Protein AF-A0A3N0HYA5-F1 (afdb_monomer_lite)

pLDDT: mean 92.48, std 9.73, range [45.09, 98.62]

Structure (mmCIF, N/CA/C/O backbone):
data_AF-A0A3N0HYA5-F1
#
_entry.id   AF-A0A3N0HYA5-F1
#
loop_
_atom_site.group_PDB
_atom_site.id
_atom_site.type_symbol
_atom_site.label_atom_id
_atom_site.label_alt_id
_atom_site.label_comp_id
_atom_site.label_asym_id
_atom_site.label_entity_id
_atom_site.label_seq_id
_atom_site.pdbx_PDB_ins_code
_atom_site.Cartn_x
_atom_site.Cartn_y
_atom_site.Cartn_z
_atom_site.occupancy
_atom_site.B_iso_or_equiv
_atom_site.auth_seq_id
_atom_site.auth_comp_id
_atom_site.auth_asym_id
_atom_site.auth_atom_id
_atom_site.pdbx_PDB_model_num
ATOM 1 N N . MET A 1 1 ? 22.381 -1.995 9.304 1.00 46.25 1 MET A N 1
ATOM 2 C CA . MET A 1 1 ? 21.148 -1.748 10.081 1.00 46.25 1 MET A CA 1
ATOM 3 C C . MET A 1 1 ? 20.213 -2.908 9.803 1.00 46.25 1 MET A C 1
ATOM 5 O O . MET A 1 1 ? 19.990 -3.201 8.637 1.00 46.25 1 MET A O 1
ATOM 9 N N . ALA A 1 2 ? 19.809 -3.640 10.839 1.00 45.09 2 ALA A N 1
ATOM 10 C CA . ALA A 1 2 ? 19.002 -4.849 10.706 1.00 45.09 2 ALA A CA 1
ATOM 11 C C . ALA A 1 2 ? 17.621 -4.546 10.091 1.00 45.09 2 ALA A C 1
ATOM 13 O O . ALA A 1 2 ? 17.026 -3.528 10.427 1.00 45.09 2 ALA A O 1
ATOM 14 N N . ASN A 1 3 ? 17.177 -5.431 9.193 1.00 65.50 3 ASN A N 1
ATOM 15 C CA . ASN A 1 3 ? 15.856 -5.640 8.573 1.00 65.50 3 ASN A CA 1
ATOM 16 C C . ASN A 1 3 ? 14.641 -4.878 9.157 1.00 65.50 3 ASN A C 1
ATOM 18 O O . ASN A 1 3 ? 13.697 -5.498 9.647 1.00 65.50 3 ASN A O 1
ATOM 22 N N . ALA A 1 4 ? 14.607 -3.547 9.076 1.00 83.12 4 ALA A N 1
ATOM 23 C CA . ALA A 1 4 ? 13.379 -2.804 9.338 1.00 83.12 4 ALA A CA 1
ATOM 24 C C . ALA A 1 4 ? 12.346 -3.155 8.254 1.00 83.12 4 ALA A C 1
ATOM 26 O O . ALA A 1 4 ? 12.705 -3.308 7.086 1.00 83.12 4 ALA A O 1
ATOM 27 N N . SER A 1 5 ? 11.081 -3.298 8.643 1.00 93.00 5 SER A N 1
ATOM 28 C CA . SER A 1 5 ? 9.943 -3.467 7.731 1.00 93.00 5 SER A CA 1
ATOM 29 C C . SER A 1 5 ? 8.929 -2.366 8.003 1.00 93.00 5 SER A C 1
ATOM 31 O O . SER A 1 5 ? 8.785 -1.920 9.143 1.00 93.00 5 SER A O 1
ATOM 33 N N . SER A 1 6 ? 8.241 -1.926 6.957 1.00 95.62 6 SER A N 1
ATOM 34 C CA . SER A 1 6 ? 7.015 -1.143 7.102 1.00 95.62 6 SER A CA 1
ATOM 35 C C . SER A 1 6 ? 5.829 -2.103 7.076 1.00 95.62 6 SER A C 1
ATOM 37 O O . SER A 1 6 ? 5.994 -3.291 6.797 1.00 95.62 6 SER A O 1
ATOM 39 N N . TYR A 1 7 ? 4.637 -1.609 7.392 1.00 97.00 7 TYR A N 1
ATOM 40 C CA . TYR A 1 7 ? 3.445 -2.445 7.464 1.00 97.00 7 TYR A CA 1
ATOM 41 C C . TYR A 1 7 ? 2.286 -1.790 6.735 1.00 97.00 7 TYR A C 1
ATOM 43 O O . TYR A 1 7 ? 2.090 -0.577 6.814 1.00 97.00 7 TYR A O 1
ATOM 51 N N . TYR A 1 8 ? 1.509 -2.624 6.056 1.00 97.75 8 TYR A N 1
ATOM 52 C CA . TYR A 1 8 ? 0.128 -2.304 5.750 1.00 97.75 8 TYR A CA 1
ATOM 53 C C . TYR A 1 8 ? -0.717 -2.562 6.996 1.00 97.75 8 TYR A C 1
ATOM 55 O O . TYR A 1 8 ? -0.561 -3.603 7.639 1.00 97.75 8 TYR A O 1
ATOM 63 N N . TYR A 1 9 ? -1.626 -1.638 7.299 1.00 97.69 9 TYR A N 1
ATOM 64 C CA . TYR A 1 9 ? -2.624 -1.798 8.348 1.00 97.69 9 TYR A CA 1
ATOM 65 C C . TYR A 1 9 ? -4.008 -1.456 7.814 1.00 97.69 9 TYR A C 1
ATOM 67 O O . TYR A 1 9 ? -4.197 -0.406 7.198 1.00 97.69 9 TYR A O 1
ATOM 75 N N . LYS A 1 10 ? -4.977 -2.325 8.103 1.00 97.50 10 LYS A N 1
ATOM 76 C CA . LYS A 1 10 ? -6.399 -2.073 7.878 1.00 97.50 10 LYS A CA 1
ATOM 77 C C . LYS A 1 10 ? -7.123 -2.072 9.206 1.00 97.50 10 LYS A C 1
ATOM 79 O O . LYS A 1 10 ? -7.022 -3.041 9.960 1.00 97.50 10 LYS A O 1
ATOM 84 N N . TYR A 1 11 ? -7.883 -1.014 9.445 1.00 98.19 11 TYR A N 1
ATOM 85 C CA . TYR A 1 11 ? -8.699 -0.875 10.638 1.00 98.19 11 TYR A CA 1
ATOM 86 C C . TYR A 1 11 ? -10.181 -0.883 10.271 1.00 98.19 11 TYR A C 1
ATOM 88 O O . TYR A 1 11 ? -10.575 -0.268 9.280 1.00 98.19 11 TYR A O 1
ATOM 96 N N . LEU A 1 12 ? -10.988 -1.579 11.067 1.00 98.31 12 LEU A N 1
ATOM 97 C CA . LEU A 1 12 ? -12.438 -1.423 11.084 1.00 98.31 12 LEU A CA 1
ATOM 98 C C . LEU A 1 12 ? -12.771 -0.351 12.122 1.00 98.31 12 LEU A C 1
ATOM 100 O O . LEU A 1 12 ? -12.352 -0.474 13.269 1.00 98.31 12 LEU A O 1
ATOM 104 N N . VAL A 1 13 ? -13.473 0.703 11.714 1.00 98.50 13 VAL A N 1
ATOM 105 C CA . VAL A 1 13 ? -13.832 1.835 12.580 1.00 98.50 13 VAL A CA 1
ATOM 106 C C . VAL A 1 13 ? -15.323 1.763 12.891 1.00 98.50 13 VAL A C 1
ATOM 108 O O . VAL A 1 13 ? -16.134 1.687 11.969 1.00 98.50 13 VAL A O 1
ATOM 111 N N . ASP A 1 14 ? -15.676 1.800 14.174 1.00 98.50 14 ASP A N 1
ATOM 112 C CA . ASP A 1 14 ? -17.045 2.009 14.644 1.00 98.50 14 ASP A CA 1
ATOM 113 C C . ASP A 1 14 ? -17.163 3.442 15.169 1.00 98.50 14 ASP A C 1
ATOM 115 O O . ASP A 1 14 ? -16.708 3.774 16.266 1.00 98.50 14 ASP A O 1
ATOM 119 N N . GLU A 1 15 ? -17.775 4.307 14.366 1.00 98.44 15 GLU A N 1
ATOM 120 C CA . GLU A 1 15 ? -17.945 5.719 14.708 1.00 98.44 15 GLU A CA 1
ATOM 121 C C . GLU A 1 15 ? -18.995 5.944 15.805 1.00 98.44 15 GLU A C 1
AT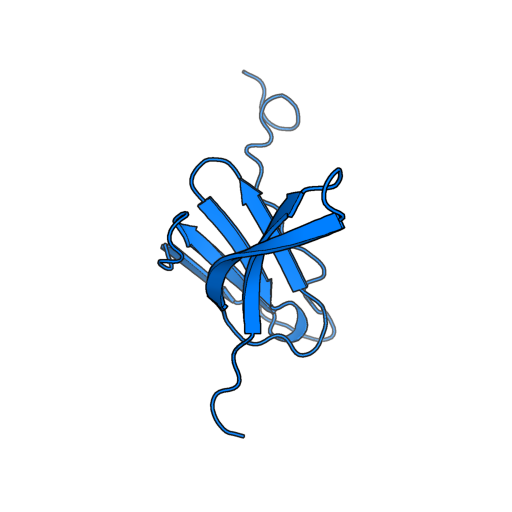OM 123 O O . GLU A 1 15 ? -18.887 6.917 16.550 1.00 98.44 15 GLU A O 1
ATOM 128 N N . ASN A 1 16 ? -19.977 5.045 15.955 1.00 98.38 16 ASN A N 1
ATOM 129 C CA . ASN A 1 16 ? -20.999 5.163 16.998 1.00 98.38 16 ASN A CA 1
ATOM 130 C C . ASN A 1 16 ? -20.413 4.842 18.376 1.00 98.38 16 ASN A C 1
ATOM 132 O O . ASN A 1 16 ? -20.725 5.516 19.356 1.00 98.38 16 ASN A O 1
ATOM 136 N N . ALA A 1 17 ? -19.565 3.813 18.450 1.00 98.38 17 ALA A N 1
ATOM 137 C CA . ALA A 1 17 ? -18.860 3.436 19.673 1.00 98.38 17 ALA A CA 1
ATOM 138 C C . ALA A 1 17 ? -17.573 4.250 19.906 1.00 98.38 17 ALA A C 1
ATOM 140 O O . ALA A 1 17 ? -17.044 4.247 21.019 1.00 98.38 17 ALA A O 1
ATOM 141 N N . GLY A 1 18 ? -17.060 4.939 18.881 1.00 98.44 18 GLY A N 1
ATOM 142 C CA . GLY A 1 18 ? -15.795 5.674 18.943 1.00 98.44 18 GLY A CA 1
ATOM 143 C C . GLY A 1 18 ? -14.573 4.757 19.045 1.00 98.44 18 GLY A C 1
ATOM 144 O O . GLY A 1 18 ? -13.586 5.114 19.691 1.00 98.44 18 GLY A O 1
ATOM 145 N N . THR A 1 19 ? -14.637 3.564 18.452 1.00 98.62 19 THR A N 1
ATOM 146 C CA . THR A 1 19 ? -13.588 2.538 18.537 1.00 98.62 19 THR A CA 1
ATOM 147 C C . THR A 1 19 ? -13.042 2.170 17.162 1.00 98.62 19 THR A C 1
ATOM 149 O O . THR A 1 19 ? -13.635 2.445 16.119 1.00 98.62 19 THR A O 1
ATOM 152 N N . TYR A 1 20 ? -11.868 1.542 17.156 1.00 98.38 20 TYR A N 1
ATOM 153 C CA . TYR A 1 20 ? -11.298 0.940 15.961 1.00 98.38 20 TYR A CA 1
ATOM 154 C C . TYR A 1 20 ? -10.584 -0.365 16.311 1.00 98.38 20 TYR A C 1
ATOM 156 O O . TYR A 1 20 ? -10.006 -0.503 17.390 1.00 98.38 20 TYR A O 1
ATOM 164 N N . GLU A 1 21 ? -10.598 -1.312 15.380 1.00 98.50 21 GLU A N 1
ATOM 165 C CA . GLU A 1 21 ? -9.958 -2.619 15.513 1.00 98.50 21 GLU A CA 1
ATOM 166 C C . GLU A 1 21 ? -9.020 -2.866 14.332 1.00 98.50 21 GLU A C 1
ATOM 168 O O . GLU A 1 21 ? -9.385 -2.635 13.180 1.00 98.50 21 GLU A O 1
ATOM 173 N N . LEU A 1 22 ? -7.803 -3.346 14.604 1.00 98.38 22 LEU A N 1
ATOM 174 C CA . LEU A 1 22 ? -6.891 -3.802 13.556 1.00 98.38 22 LEU A CA 1
ATOM 175 C C . LEU A 1 22 ? -7.393 -5.136 12.997 1.00 98.38 22 LEU A C 1
ATOM 177 O O . LEU A 1 22 ? -7.246 -6.169 13.643 1.00 98.38 22 LEU A O 1
ATOM 181 N N . VAL A 1 23 ? -7.919 -5.124 11.775 1.00 97.75 23 VAL A N 1
ATOM 182 C CA . VAL A 1 23 ? -8.469 -6.328 11.126 1.00 97.75 23 VAL A CA 1
ATOM 183 C C . VAL A 1 23 ? -7.491 -6.984 10.158 1.00 97.75 23 VAL A C 1
ATOM 185 O O . VAL A 1 23 ? -7.696 -8.125 9.743 1.00 97.75 23 VAL A O 1
ATOM 188 N N . LYS A 1 24 ? -6.421 -6.279 9.768 1.00 97.38 24 LYS A N 1
ATOM 189 C CA . LYS A 1 24 ? -5.385 -6.840 8.898 1.00 97.38 24 LYS A CA 1
ATOM 190 C C . LYS A 1 24 ? -4.051 -6.138 9.037 1.00 97.38 24 LYS A C 1
ATOM 192 O O . LYS A 1 24 ? -3.992 -4.909 9.067 1.00 97.38 24 LYS A O 1
ATOM 197 N N . SER A 1 25 ? -2.982 -6.924 9.012 1.00 97.69 25 SER A N 1
ATOM 198 C CA . SER A 1 25 ? -1.630 -6.418 8.847 1.00 97.69 25 SER A CA 1
ATOM 199 C C . SER A 1 25 ? -0.749 -7.412 8.104 1.00 97.69 25 SER A C 1
ATOM 201 O O . SER A 1 25 ? -0.923 -8.624 8.219 1.00 97.69 25 SER A O 1
ATOM 203 N N . PHE A 1 26 ? 0.199 -6.894 7.331 1.00 97.75 26 PHE A N 1
ATOM 204 C CA . PHE A 1 26 ? 1.299 -7.683 6.785 1.00 97.75 26 PHE A CA 1
ATOM 205 C C . PHE A 1 26 ? 2.513 -6.789 6.543 1.00 97.75 26 PHE A C 1
ATOM 207 O O . PHE A 1 26 ? 2.393 -5.572 6.357 1.00 97.75 26 PHE A O 1
ATOM 214 N N . ALA A 1 27 ? 3.694 -7.402 6.597 1.00 96.75 27 ALA A N 1
ATOM 215 C CA . ALA A 1 27 ? 4.951 -6.705 6.383 1.00 96.75 27 ALA A CA 1
ATOM 216 C C . ALA A 1 27 ? 5.123 -6.343 4.903 1.00 96.75 27 ALA A C 1
ATOM 218 O O . ALA A 1 27 ? 4.848 -7.140 4.007 1.00 96.75 27 ALA A O 1
ATOM 219 N N . VAL A 1 28 ? 5.634 -5.143 4.660 1.00 96.56 28 VAL A N 1
ATOM 220 C CA . VAL A 1 28 ? 5.978 -4.619 3.336 1.00 96.56 28 VAL A CA 1
ATOM 221 C C . VAL A 1 28 ? 7.400 -4.051 3.371 1.00 96.56 28 VAL A C 1
ATOM 223 O O . VAL A 1 28 ? 7.931 -3.774 4.458 1.00 96.56 28 VAL A O 1
ATOM 226 N N . PRO A 1 29 ? 8.056 -3.864 2.210 1.00 95.25 29 PRO A N 1
ATOM 227 C CA . PRO A 1 29 ? 9.373 -3.250 2.163 1.00 95.25 29 PRO A CA 1
ATOM 228 C C . PRO A 1 29 ? 9.387 -1.928 2.930 1.00 95.25 29 PRO A C 1
ATOM 230 O O . PRO A 1 29 ? 8.482 -1.103 2.807 1.00 95.25 29 PRO A O 1
ATOM 233 N N . TYR A 1 30 ? 10.416 -1.730 3.746 1.00 93.94 30 TYR A N 1
ATOM 234 C CA . TYR A 1 30 ? 10.525 -0.538 4.576 1.00 93.94 30 TYR A CA 1
ATOM 235 C C . TYR A 1 30 ? 10.439 0.754 3.755 1.00 93.94 30 TYR A C 1
ATOM 237 O O . TYR A 1 30 ? 11.027 0.865 2.684 1.00 93.94 30 TYR A O 1
ATOM 245 N N . SER A 1 31 ? 9.756 1.764 4.269 1.00 90.88 31 SER A N 1
ATOM 246 C CA . SER A 1 31 ? 9.831 3.121 3.745 1.00 90.88 31 SER A CA 1
ATOM 247 C C . SER A 1 31 ? 10.050 4.079 4.901 1.00 90.88 31 SER A C 1
ATOM 249 O O . SER A 1 31 ? 9.210 4.191 5.791 1.00 90.88 31 SER A O 1
ATOM 251 N N . SER A 1 32 ? 11.196 4.761 4.900 1.00 86.44 32 SER A N 1
ATOM 252 C CA . SER A 1 32 ? 11.488 5.822 5.868 1.00 86.44 32 SER A CA 1
ATOM 253 C C . SER A 1 32 ? 10.761 7.121 5.538 1.00 86.44 32 SER A C 1
ATOM 255 O O . SER A 1 32 ? 10.534 7.943 6.422 1.00 86.44 32 SER A O 1
ATOM 257 N N . PHE A 1 33 ? 10.435 7.333 4.264 1.00 85.69 33 PHE A N 1
ATOM 258 C CA . PHE A 1 33 ? 9.856 8.570 3.780 1.00 85.69 33 PHE A CA 1
ATOM 259 C C . PHE A 1 33 ? 9.069 8.303 2.506 1.00 85.69 33 PHE A C 1
ATOM 261 O O . PHE A 1 33 ? 9.626 7.769 1.545 1.00 85.69 33 PHE A O 1
ATOM 268 N N . ILE A 1 34 ? 7.807 8.740 2.527 1.00 90.62 34 ILE A N 1
ATOM 269 C CA . ILE A 1 34 ? 6.851 8.671 1.422 1.00 90.62 34 ILE A CA 1
ATOM 270 C C . ILE A 1 34 ? 6.495 7.230 1.027 1.00 90.62 34 ILE A C 1
ATOM 272 O O . ILE A 1 34 ? 7.339 6.373 0.766 1.00 90.62 34 ILE A O 1
ATOM 276 N N . SER A 1 35 ? 5.199 6.965 1.043 1.00 95.31 35 SER A N 1
ATOM 277 C CA . SER A 1 35 ? 4.599 5.686 0.700 1.00 95.31 35 SER A CA 1
ATOM 278 C C . SER A 1 35 ? 3.115 5.892 0.426 1.00 95.31 35 SER A C 1
ATOM 280 O O . SER A 1 35 ? 2.521 6.921 0.774 1.00 95.31 35 SER A O 1
ATOM 282 N N . SER A 1 36 ? 2.502 4.884 -0.169 1.00 97.12 36 SER A N 1
ATOM 283 C CA . SER A 1 36 ? 1.073 4.809 -0.400 1.00 97.12 36 SER A CA 1
ATOM 284 C C . SER A 1 36 ? 0.623 3.360 -0.397 1.00 97.12 36 SER A C 1
ATOM 286 O O . SER A 1 36 ? 1.413 2.430 -0.586 1.00 97.12 36 SER A O 1
ATOM 288 N N . VAL A 1 37 ? -0.670 3.189 -0.153 1.00 97.62 37 VAL A N 1
ATOM 289 C CA . VAL A 1 37 ? -1.367 1.932 -0.360 1.00 97.62 37 VAL A CA 1
ATOM 290 C C . VAL A 1 37 ? -2.674 2.203 -1.090 1.00 97.62 37 VAL A C 1
ATOM 292 O O . VAL A 1 37 ? -3.338 3.208 -0.832 1.00 97.62 37 VAL A O 1
ATOM 295 N N . GLN A 1 38 ? -3.032 1.303 -1.997 1.00 97.94 38 GLN A N 1
ATOM 296 C CA . GLN A 1 38 ? -4.310 1.280 -2.688 1.00 97.94 38 GLN A CA 1
ATOM 297 C C . GLN A 1 38 ? -4.856 -0.148 -2.662 1.00 97.94 38 GLN A C 1
ATOM 299 O O . GLN A 1 38 ? -4.239 -1.061 -3.207 1.00 97.94 38 GLN A O 1
ATOM 304 N N . GLU A 1 39 ? -6.026 -0.343 -2.060 1.00 96.62 39 GLU A N 1
ATOM 305 C CA . GLU A 1 39 ? -6.822 -1.547 -2.304 1.00 96.62 39 GLU A CA 1
ATOM 306 C C . GLU A 1 39 ? -7.564 -1.371 -3.633 1.00 96.62 39 GLU A C 1
ATOM 308 O O . GLU A 1 39 ? -8.260 -0.371 -3.824 1.00 96.62 39 GLU A O 1
ATOM 313 N N . ILE A 1 40 ? -7.391 -2.306 -4.567 1.00 94.69 40 ILE A N 1
ATOM 314 C CA . ILE A 1 40 ? -8.057 -2.266 -5.870 1.00 94.69 40 ILE A CA 1
ATOM 315 C C . ILE A 1 40 ? -8.373 -3.672 -6.384 1.00 94.69 40 ILE A C 1
ATOM 317 O O . ILE A 1 40 ? -7.486 -4.514 -6.559 1.00 94.69 40 ILE A O 1
ATOM 321 N N . GLY A 1 41 ? -9.663 -3.911 -6.644 1.00 92.88 41 GLY A N 1
ATOM 322 C CA . GLY A 1 41 ? -10.176 -5.239 -6.976 1.00 92.88 41 GLY A CA 1
ATOM 323 C C . GLY A 1 41 ? -9.761 -6.263 -5.917 1.00 92.88 41 GLY A C 1
ATOM 324 O O . GLY A 1 41 ? -9.931 -6.041 -4.717 1.00 92.88 41 GLY A O 1
ATOM 325 N N . ASP A 1 42 ? -9.134 -7.347 -6.362 1.00 94.81 42 ASP A N 1
ATOM 326 C CA . ASP A 1 42 ? -8.691 -8.449 -5.498 1.00 94.81 42 ASP A CA 1
ATOM 327 C C . ASP A 1 42 ? -7.244 -8.297 -4.994 1.00 94.81 42 ASP A C 1
ATOM 329 O O . ASP A 1 42 ? -6.652 -9.238 -4.458 1.00 94.81 42 ASP A O 1
ATOM 333 N N . THR A 1 43 ? -6.649 -7.113 -5.171 1.00 97.38 43 THR A N 1
ATOM 334 C CA . THR A 1 43 ? -5.226 -6.873 -4.902 1.00 97.38 43 THR A CA 1
ATOM 335 C C . THR A 1 43 ? -4.979 -5.599 -4.107 1.00 97.38 43 THR A C 1
ATOM 337 O O . THR A 1 43 ? -5.814 -4.696 -4.041 1.00 97.38 43 THR A O 1
ATOM 340 N N . ILE A 1 44 ? -3.806 -5.530 -3.488 1.00 98.44 44 ILE A N 1
ATOM 341 C CA . ILE A 1 44 ? -3.330 -4.391 -2.709 1.00 98.44 44 ILE A CA 1
ATOM 342 C C . ILE A 1 44 ? -2.022 -3.921 -3.338 1.00 98.44 44 ILE A C 1
ATOM 344 O O . ILE A 1 44 ? -1.071 -4.691 -3.449 1.00 98.44 44 ILE A O 1
ATOM 348 N N . VAL A 1 45 ? -1.959 -2.659 -3.747 1.00 98.25 45 VAL A N 1
ATOM 349 C CA . VAL A 1 45 ? -0.746 -2.028 -4.279 1.00 98.25 45 VAL A CA 1
ATOM 350 C C . VAL A 1 45 ? -0.102 -1.216 -3.168 1.00 98.25 45 VAL A C 1
ATOM 352 O O . VAL A 1 45 ? -0.763 -0.365 -2.579 1.00 98.25 45 VAL A O 1
ATOM 355 N N . VAL A 1 46 ? 1.174 -1.465 -2.879 1.00 98.06 46 VAL A N 1
ATOM 356 C CA . VAL A 1 46 ? 1.940 -0.745 -1.851 1.00 98.06 46 VAL A CA 1
ATOM 357 C C . VAL A 1 46 ? 3.213 -0.182 -2.462 1.00 98.06 46 VAL A C 1
ATOM 359 O O . VAL A 1 46 ? 3.941 -0.899 -3.152 1.00 98.06 46 VAL A O 1
ATOM 362 N N . ASP A 1 47 ? 3.507 1.085 -2.179 1.00 96.88 47 ASP A N 1
ATOM 363 C CA . ASP A 1 47 ? 4.767 1.722 -2.554 1.00 96.88 47 ASP A CA 1
ATOM 364 C C . ASP A 1 47 ? 5.628 2.066 -1.332 1.00 96.88 47 ASP A C 1
ATOM 366 O O . ASP A 1 47 ? 5.147 2.571 -0.317 1.00 96.88 47 ASP A O 1
ATOM 370 N N . SER A 1 48 ? 6.925 1.817 -1.474 1.00 95.56 48 SER A N 1
ATOM 371 C CA . SER A 1 48 ? 7.987 2.245 -0.571 1.00 95.56 48 SER A CA 1
ATOM 372 C C . SER A 1 48 ? 8.845 3.273 -1.304 1.00 95.56 48 SER A C 1
ATOM 374 O O . SER A 1 48 ? 9.898 2.963 -1.880 1.00 95.56 48 SER A O 1
ATOM 376 N N . GLY A 1 49 ? 8.356 4.510 -1.312 1.00 92.06 49 GLY A N 1
ATOM 377 C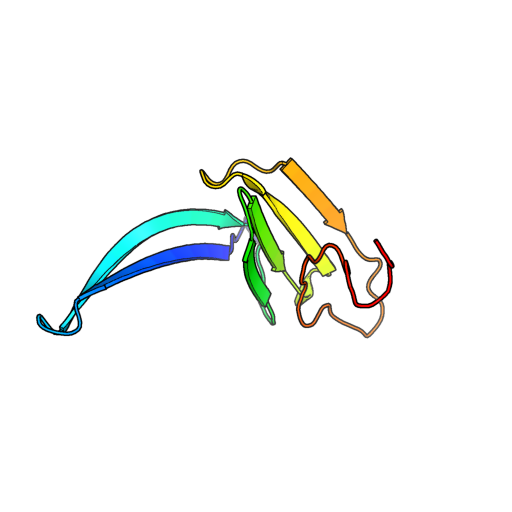 CA . GLY A 1 49 ? 8.754 5.549 -2.249 1.00 92.06 49 GLY A CA 1
ATOM 378 C C . GLY A 1 49 ? 10.206 5.977 -2.155 1.00 92.06 49 GLY A C 1
ATOM 379 O O . GLY A 1 49 ? 10.900 6.059 -3.176 1.00 92.06 49 GLY A O 1
ATOM 380 N N . GLY A 1 50 ? 10.70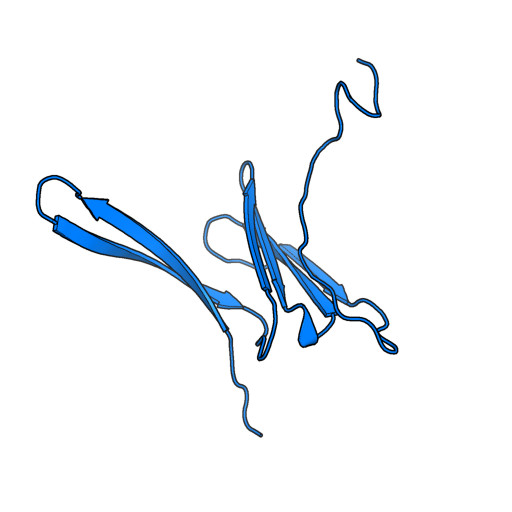6 6.145 -0.929 1.00 89.69 50 GLY A N 1
ATOM 381 C CA . GLY A 1 50 ? 12.120 6.421 -0.666 1.00 89.69 50 GLY A CA 1
ATOM 382 C C . GLY A 1 50 ? 13.059 5.304 -1.135 1.00 89.69 50 GLY A C 1
ATOM 383 O O . GLY A 1 50 ? 14.206 5.569 -1.487 1.00 89.69 50 GLY A 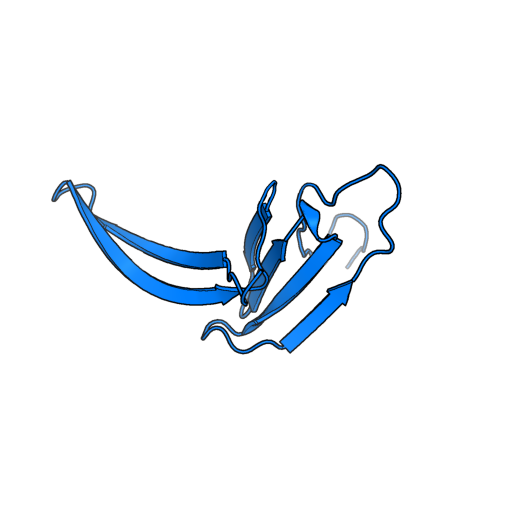O 1
ATOM 384 N N . GLN A 1 51 ? 12.576 4.059 -1.207 1.00 90.69 51 GLN A N 1
ATOM 385 C CA . GLN A 1 51 ? 13.335 2.954 -1.789 1.00 90.69 51 GLN A CA 1
ATOM 386 C C . GLN A 1 51 ? 13.130 2.818 -3.300 1.00 90.69 51 GLN A C 1
ATOM 388 O O . GLN A 1 51 ? 13.854 2.048 -3.929 1.00 90.69 51 GLN A O 1
ATOM 393 N N . GLY A 1 52 ? 12.159 3.498 -3.906 1.00 93.38 52 GLY A N 1
ATOM 394 C CA . GLY A 1 52 ? 11.784 3.254 -5.298 1.00 93.38 52 GLY A CA 1
ATOM 395 C C . GLY A 1 52 ? 11.294 1.824 -5.538 1.00 93.38 52 GLY A C 1
ATOM 396 O O . GLY A 1 52 ? 11.558 1.257 -6.598 1.00 93.38 52 GLY A O 1
ATOM 397 N N . ILE A 1 53 ? 10.670 1.208 -4.531 1.00 95.19 53 ILE A N 1
ATOM 398 C CA . ILE A 1 53 ? 10.081 -0.133 -4.614 1.00 95.19 53 ILE A CA 1
ATOM 399 C C . ILE A 1 53 ? 8.569 0.019 -4.578 1.00 95.19 53 ILE A C 1
ATOM 401 O O . ILE A 1 53 ? 8.056 0.797 -3.785 1.00 95.19 53 ILE A O 1
ATOM 405 N N . PHE A 1 54 ? 7.860 -0.746 -5.394 1.00 97.25 54 PHE A N 1
ATOM 406 C CA . PHE A 1 54 ? 6.427 -0.945 -5.221 1.00 97.25 54 PHE A CA 1
ATOM 407 C C . PHE A 1 54 ? 6.063 -2.384 -5.557 1.00 97.25 54 PHE A C 1
ATOM 409 O O . PHE A 1 54 ? 6.751 -3.046 -6.341 1.00 97.25 54 PHE A O 1
ATOM 416 N N . GLY A 1 55 ? 5.009 -2.881 -4.931 1.00 97.50 55 GLY A N 1
ATOM 417 C CA . GLY A 1 55 ? 4.567 -4.255 -5.071 1.00 97.50 55 GLY A CA 1
ATOM 418 C C . GLY A 1 55 ? 3.056 -4.363 -5.101 1.00 97.50 55 GLY A C 1
ATOM 419 O O . GLY A 1 55 ? 2.339 -3.498 -4.602 1.00 97.50 55 GLY A O 1
ATOM 420 N N . GLU A 1 56 ? 2.598 -5.445 -5.705 1.00 98.25 56 GLU A N 1
ATOM 421 C CA . GLU A 1 56 ? 1.209 -5.865 -5.711 1.00 98.25 56 GLU A CA 1
ATOM 422 C C . GLU A 1 56 ? 1.093 -7.149 -4.898 1.00 98.25 56 GLU A C 1
ATOM 424 O O . GLU A 1 56 ? 1.889 -8.080 -5.062 1.00 98.25 56 GLU A O 1
ATOM 429 N N . TYR A 1 57 ? 0.108 -7.178 -4.015 1.00 98.56 57 TYR A N 1
ATOM 430 C CA . TYR A 1 57 ? -0.148 -8.251 -3.073 1.00 98.56 57 TYR A CA 1
ATOM 431 C C . TYR A 1 57 ? -1.567 -8.763 -3.290 1.00 98.56 57 TYR A C 1
ATOM 433 O O . TYR A 1 57 ? -2.467 -8.001 -3.646 1.00 98.56 57 TYR A O 1
ATOM 441 N N . THR A 1 58 ? -1.785 -10.049 -3.057 1.00 97.88 58 THR A N 1
ATOM 442 C CA . THR A 1 58 ? -3.130 -10.586 -2.850 1.00 97.88 58 THR A CA 1
ATOM 443 C C . THR A 1 58 ? -3.778 -9.913 -1.641 1.00 97.88 58 THR A C 1
ATOM 445 O O . THR A 1 58 ? -3.094 -9.331 -0.791 1.00 97.88 58 THR A O 1
ATOM 448 N N . GLN A 1 59 ? -5.101 -10.032 -1.510 1.00 95.88 59 GLN A N 1
ATOM 449 C CA . GLN A 1 59 ? -5.780 -9.463 -0.352 1.00 95.88 59 GLN A CA 1
ATOM 450 C C . GLN A 1 59 ? -5.199 -9.959 0.974 1.00 95.88 59 GLN A C 1
ATOM 452 O O . GLN A 1 59 ? -5.073 -9.141 1.875 1.00 95.88 59 GLN A O 1
ATOM 457 N N . ASP A 1 60 ? -4.827 -11.236 1.128 1.00 95.50 60 ASP A N 1
ATOM 458 C CA . ASP A 1 60 ? -4.231 -11.817 2.349 1.00 95.50 60 ASP A CA 1
ATOM 459 C C . ASP A 1 60 ? -2.780 -11.385 2.637 1.00 95.50 60 ASP A C 1
ATOM 461 O O . ASP A 1 60 ? -2.269 -11.698 3.709 1.00 95.50 60 ASP A O 1
ATOM 465 N N . GLY A 1 61 ? -2.151 -10.600 1.758 1.00 96.88 61 GLY A N 1
ATOM 466 C CA . GLY A 1 61 ? -0.804 -10.059 1.966 1.00 96.88 61 GLY A CA 1
ATOM 467 C C . GLY A 1 61 ? 0.319 -10.884 1.332 1.00 96.88 61 GLY A C 1
ATOM 468 O O . GLY A 1 61 ? 1.493 -10.608 1.582 1.00 96.88 61 GLY A O 1
ATOM 469 N N . THR A 1 62 ? -0.002 -11.868 0.488 1.00 98.00 62 THR A N 1
ATOM 470 C CA . THR A 1 62 ? 0.995 -12.610 -0.295 1.00 98.00 62 THR A CA 1
ATOM 471 C C . THR A 1 62 ? 1.488 -11.755 -1.463 1.00 98.00 62 THR A C 1
ATOM 473 O O . THR A 1 62 ? 0.698 -11.231 -2.245 1.00 98.00 62 THR A O 1
ATOM 476 N N . LEU A 1 63 ? 2.808 -11.607 -1.610 1.00 98.06 63 LEU A N 1
ATOM 477 C CA . LEU A 1 63 ? 3.404 -10.845 -2.711 1.00 98.06 63 LEU A CA 1
ATOM 478 C C . LEU A 1 63 ? 3.142 -11.536 -4.059 1.00 98.06 63 LEU A C 1
ATOM 480 O O . LEU A 1 63 ? 3.607 -12.652 -4.282 1.00 98.06 63 LEU A O 1
ATOM 484 N N . LEU A 1 64 ? 2.468 -10.844 -4.980 1.00 98.06 64 LEU A N 1
ATOM 485 C CA . LEU A 1 64 ? 2.271 -11.294 -6.362 1.00 98.06 64 LEU A CA 1
ATOM 486 C C . LEU A 1 64 ? 3.423 -10.844 -7.256 1.00 98.06 64 LEU A C 1
ATOM 488 O O . LEU A 1 64 ? 3.970 -11.627 -8.034 1.00 98.06 64 LEU A O 1
ATOM 492 N N . LYS A 1 65 ? 3.792 -9.563 -7.167 1.00 97.75 65 LYS A N 1
ATOM 493 C CA . LYS A 1 65 ? 4.841 -8.974 -8.003 1.00 97.75 65 LYS A CA 1
ATOM 494 C C . LYS A 1 65 ? 5.472 -7.766 -7.332 1.00 97.75 65 LYS A C 1
ATOM 496 O O . LYS A 1 65 ? 4.786 -6.993 -6.676 1.00 97.75 65 LYS A O 1
ATOM 501 N N . GLN A 1 66 ? 6.772 -7.575 -7.547 1.00 97.88 66 GLN A N 1
ATOM 502 C CA . GLN A 1 66 ? 7.519 -6.418 -7.060 1.00 97.88 66 GLN A CA 1
ATOM 503 C C . GLN A 1 66 ? 8.306 -5.770 -8.195 1.00 97.88 66 GLN A C 1
ATOM 505 O O . GLN A 1 66 ? 8.865 -6.451 -9.056 1.00 97.88 66 GLN A O 1
ATOM 510 N N . PHE A 1 67 ? 8.396 -4.449 -8.151 1.00 96.62 67 PHE A N 1
ATOM 511 C CA . PHE A 1 67 ? 9.128 -3.632 -9.099 1.00 96.62 67 PHE A CA 1
ATOM 512 C C . PHE A 1 67 ? 10.107 -2.724 -8.359 1.00 96.62 67 PHE A C 1
ATOM 514 O O . PHE A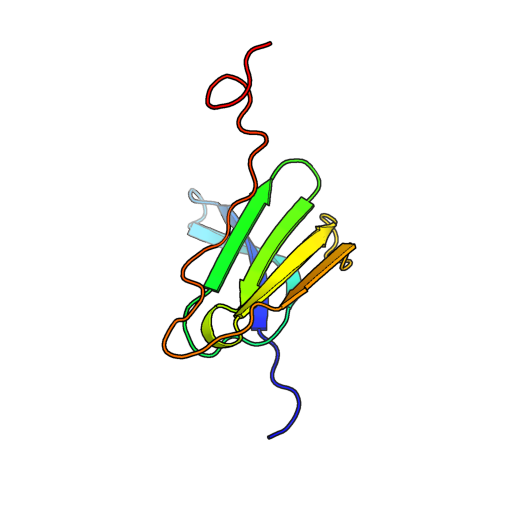 1 67 ? 9.844 -2.258 -7.250 1.00 96.62 67 PHE A O 1
ATOM 521 N N . LYS A 1 68 ? 11.251 -2.469 -8.996 1.00 94.69 68 LYS A N 1
ATOM 522 C CA . LYS A 1 68 ? 12.276 -1.546 -8.513 1.00 94.69 68 LYS A CA 1
ATOM 523 C C . LYS A 1 68 ? 12.550 -0.520 -9.598 1.00 94.69 68 LYS A C 1
ATOM 525 O O . LYS A 1 68 ? 12.985 -0.876 -10.692 1.00 94.69 68 LYS A O 1
ATOM 530 N N . MET A 1 69 ? 12.328 0.748 -9.291 1.00 91.12 69 MET A N 1
ATOM 531 C CA . MET A 1 69 ? 12.735 1.843 -10.160 1.00 91.12 69 MET A CA 1
ATOM 532 C C . MET A 1 69 ? 14.203 2.191 -9.909 1.00 91.12 69 MET A C 1
ATOM 534 O O . MET A 1 69 ? 14.691 2.170 -8.776 1.00 91.12 69 MET A O 1
ATOM 538 N N . LYS A 1 70 ? 14.925 2.519 -10.984 1.00 89.38 70 LYS A N 1
ATOM 539 C CA . LYS A 1 70 ? 16.270 3.083 -10.879 1.00 89.38 70 LYS A CA 1
ATOM 540 C C . LYS A 1 70 ? 16.142 4.533 -10.416 1.00 89.38 70 LYS A C 1
ATOM 542 O O . LYS A 1 70 ? 15.742 5.398 -11.192 1.00 89.38 70 LYS A O 1
ATOM 547 N N . MET A 1 71 ? 16.453 4.772 -9.147 1.00 82.44 71 MET A N 1
ATOM 548 C CA . MET A 1 71 ? 16.319 6.089 -8.530 1.00 82.44 71 MET A CA 1
ATOM 549 C C . MET A 1 71 ? 17.619 6.885 -8.665 1.00 82.44 71 MET A C 1
ATOM 551 O O . MET A 1 71 ? 18.701 6.359 -8.411 1.00 82.44 71 MET A O 1
ATOM 555 N N . ASN A 1 72 ? 17.492 8.159 -9.051 1.00 75.44 72 ASN A N 1
ATOM 556 C CA . ASN A 1 72 ? 18.605 9.108 -9.121 1.00 75.44 72 ASN A CA 1
ATOM 557 C C . ASN A 1 72 ? 18.447 10.151 -7.997 1.00 75.44 72 ASN A C 1
ATOM 559 O O . ASN A 1 72 ? 18.733 9.868 -6.842 1.00 75.44 72 ASN A O 1
ATOM 563 N N . LYS A 1 73 ? 17.938 11.348 -8.321 1.00 78.44 73 LYS A N 1
ATOM 564 C CA . LYS A 1 73 ? 17.572 12.403 -7.354 1.00 78.44 73 LYS A CA 1
ATOM 565 C C . LYS A 1 73 ? 16.096 12.373 -6.943 1.00 78.44 73 LYS A C 1
ATOM 567 O O . LYS A 1 73 ? 15.671 13.181 -6.127 1.00 78.44 73 LYS A O 1
ATOM 572 N N . TYR A 1 74 ? 15.313 11.497 -7.564 1.00 80.56 74 TYR A N 1
ATOM 573 C CA . TYR A 1 74 ? 13.867 11.439 -7.397 1.00 80.56 74 TYR A CA 1
ATOM 574 C C . TYR A 1 74 ? 13.477 10.278 -6.488 1.00 80.56 74 TYR A C 1
ATOM 576 O O . TYR A 1 74 ? 14.255 9.347 -6.293 1.00 80.56 74 TYR A O 1
ATOM 584 N N . MET A 1 75 ? 12.262 10.357 -5.960 1.00 87.44 75 MET A N 1
ATOM 585 C CA . MET A 1 75 ? 11.568 9.319 -5.200 1.00 87.44 75 MET A CA 1
ATOM 586 C C . MET A 1 75 ? 10.259 8.983 -5.910 1.00 87.44 75 MET A C 1
ATOM 588 O O . MET A 1 75 ? 9.747 9.804 -6.675 1.00 87.44 75 MET A O 1
ATOM 592 N N . ILE A 1 76 ? 9.719 7.791 -5.670 1.00 91.94 76 ILE A N 1
ATOM 593 C CA . ILE A 1 76 ? 8.329 7.525 -6.043 1.00 91.94 76 ILE A CA 1
ATOM 594 C C . ILE A 1 76 ? 7.467 8.242 -5.005 1.00 91.94 76 ILE A C 1
ATOM 596 O O . ILE A 1 76 ? 7.720 8.104 -3.812 1.00 91.94 76 ILE A O 1
ATOM 600 N N . TYR A 1 77 ? 6.508 9.055 -5.453 1.00 93.31 77 TYR A N 1
ATOM 601 C CA . TYR A 1 77 ? 5.620 9.754 -4.524 1.00 93.31 77 TYR A CA 1
ATOM 602 C C . TYR A 1 77 ? 4.414 8.902 -4.129 1.00 93.31 77 TYR A C 1
ATOM 604 O O . TYR A 1 77 ? 4.137 8.742 -2.946 1.00 93.31 77 TYR A O 1
ATOM 612 N N . ARG A 1 78 ? 3.695 8.375 -5.125 1.00 95.19 78 ARG A N 1
ATOM 613 C CA . ARG A 1 78 ? 2.582 7.434 -4.966 1.00 95.19 78 ARG A CA 1
ATOM 614 C C . ARG A 1 78 ? 2.515 6.524 -6.181 1.00 95.19 78 ARG A C 1
ATOM 616 O O . ARG A 1 78 ? 2.910 6.938 -7.274 1.00 95.19 78 ARG A O 1
ATOM 623 N N . VAL A 1 79 ? 1.966 5.330 -6.002 1.00 95.94 79 VAL A N 1
ATOM 624 C CA . VAL A 1 79 ? 1.653 4.404 -7.095 1.00 95.94 79 VAL A CA 1
ATOM 625 C C . VAL A 1 79 ? 0.165 4.112 -7.069 1.00 95.94 79 VAL A C 1
ATOM 627 O O . VAL A 1 79 ? -0.399 3.836 -6.016 1.00 95.94 79 VAL A O 1
ATOM 630 N N . TYR A 1 80 ? -0.453 4.158 -8.244 1.00 95.44 80 TYR A N 1
ATOM 631 C CA . TYR A 1 80 ? -1.823 3.717 -8.441 1.00 95.44 80 TYR A CA 1
ATOM 632 C C . TYR A 1 80 ? -1.881 2.744 -9.607 1.00 95.44 80 TYR A C 1
ATOM 634 O O . TYR A 1 80 ? -1.131 2.877 -10.578 1.00 95.44 80 TYR A O 1
ATOM 642 N N . LYS A 1 81 ? -2.794 1.787 -9.515 1.00 94.56 81 LYS A N 1
ATOM 643 C CA . LYS A 1 81 ? -3.132 0.859 -10.589 1.00 94.56 81 LYS A CA 1
ATOM 644 C C . LYS A 1 81 ? -4.532 1.206 -11.078 1.00 94.56 81 LYS A C 1
ATOM 646 O O . LYS A 1 81 ? -5.431 1.346 -10.263 1.00 94.56 81 LYS A O 1
ATOM 651 N N . TYR A 1 82 ? -4.701 1.350 -12.387 1.00 93.31 82 TYR A N 1
ATOM 652 C CA . TYR A 1 82 ? -5.990 1.537 -13.054 1.00 93.31 82 TYR A CA 1
ATOM 653 C C . TYR A 1 82 ? -5.934 0.837 -14.413 1.00 93.31 82 TYR A C 1
ATOM 655 O O . TYR A 1 82 ? -4.849 0.681 -14.978 1.00 93.31 82 TYR A O 1
ATOM 663 N N . ASP A 1 83 ? -7.082 0.405 -14.923 1.00 91.12 83 ASP A N 1
ATOM 664 C CA . ASP A 1 83 ? -7.212 -0.149 -16.277 1.00 91.12 83 ASP A CA 1
ATOM 665 C C . ASP A 1 83 ? -7.155 0.942 -17.360 1.00 91.12 83 ASP A C 1
ATOM 667 O O . ASP A 1 83 ? -6.749 0.665 -18.482 1.00 91.12 83 ASP A O 1
ATOM 671 N N . PHE A 1 84 ? -7.476 2.189 -16.997 1.00 92.25 84 PHE A N 1
ATOM 672 C CA . PHE A 1 84 ? -7.646 3.327 -17.905 1.00 92.25 84 PHE A CA 1
ATOM 673 C C . PHE A 1 84 ? -8.754 3.126 -18.957 1.00 92.25 84 PHE A C 1
ATOM 675 O O . PHE A 1 84 ? -8.796 3.855 -19.959 1.00 92.25 84 PHE A O 1
ATOM 682 N N . ASP A 1 85 ? -9.673 2.191 -18.710 1.00 91.25 85 ASP A N 1
ATOM 683 C CA . ASP A 1 85 ? -10.843 1.958 -19.552 1.00 91.25 85 ASP A CA 1
ATOM 684 C C . ASP A 1 85 ? -11.766 3.180 -19.519 1.00 91.25 85 ASP A C 1
ATOM 686 O O . ASP A 1 85 ? -12.053 3.757 -18.469 1.00 91.25 85 ASP A O 1
ATOM 690 N N . GLY A 1 86 ? -12.227 3.613 -20.692 1.00 89.12 86 GLY A N 1
ATOM 691 C CA . GLY A 1 86 ? -13.044 4.820 -20.831 1.00 89.12 86 GLY A CA 1
ATOM 692 C C . GLY A 1 86 ? -12.272 6.132 -20.646 1.00 89.12 86 GLY A C 1
ATOM 693 O O . GLY A 1 86 ? -12.887 7.197 -20.690 1.00 89.12 86 GLY A O 1
ATOM 694 N N . PHE A 1 87 ? -10.947 6.076 -20.469 1.00 90.19 87 PHE A N 1
ATOM 695 C CA . PHE A 1 87 ? -10.080 7.255 -20.450 1.00 90.19 87 PHE A CA 1
ATOM 696 C C . PHE A 1 87 ? -9.045 7.231 -21.575 1.00 90.19 87 PHE A C 1
ATOM 698 O O . PHE A 1 87 ? -9.071 8.092 -22.452 1.00 90.19 87 PHE A O 1
ATOM 705 N N . TYR A 1 88 ? -8.146 6.242 -21.564 1.00 90.50 88 TYR A N 1
ATOM 706 C CA . TYR A 1 88 ? -7.140 6.065 -22.617 1.00 90.50 88 TYR A CA 1
ATOM 707 C C . TYR A 1 88 ? -7.501 4.955 -23.598 1.00 90.50 88 TYR A C 1
ATOM 709 O O . TYR A 1 88 ? -7.083 5.012 -24.755 1.00 90.50 88 TYR A O 1
ATOM 717 N N . PHE A 1 89 ? -8.28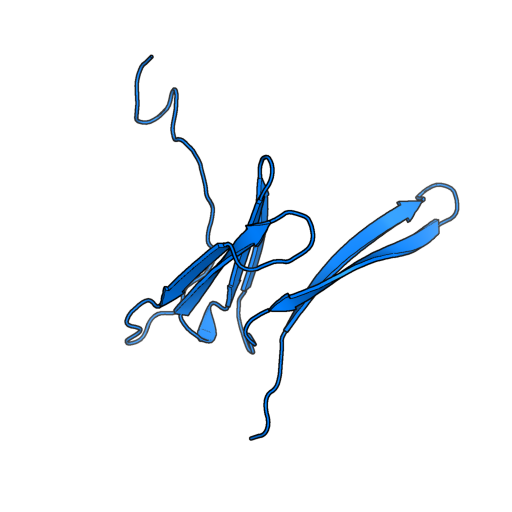5 3.971 -23.159 1.00 89.56 89 PHE A N 1
ATOM 718 C CA . PHE A 1 89 ? -8.750 2.881 -24.005 1.00 89.56 89 PHE A CA 1
ATOM 719 C C . PHE A 1 89 ? -10.262 3.003 -24.206 1.00 89.56 89 PHE A C 1
ATOM 721 O O . PHE A 1 89 ? -11.024 3.104 -23.244 1.00 89.56 89 PHE A O 1
ATOM 728 N N . ASN A 1 90 ? -10.693 3.038 -25.468 1.00 77.75 90 ASN A N 1
ATOM 729 C CA . ASN A 1 90 ? -12.110 2.970 -25.815 1.00 77.75 90 ASN A CA 1
ATOM 730 C C . ASN A 1 90 ? -12.557 1.505 -25.798 1.00 77.75 90 ASN A C 1
ATOM 732 O O . ASN A 1 90 ? -11.805 0.637 -26.244 1.00 77.75 90 ASN A O 1
ATOM 736 N N . LYS A 1 91 ? -13.774 1.258 -25.304 1.00 61.81 91 LYS A N 1
ATOM 737 C CA . LYS A 1 91 ? -14.457 -0.028 -25.478 1.00 61.81 91 LYS A CA 1
ATOM 738 C C . LYS A 1 91 ? -14.809 -0.279 -26.938 1.00 61.81 91 LYS A C 1
ATOM 740 O O . LYS A 1 91 ? -15.205 0.699 -27.613 1.00 61.81 91 LYS A O 1
#

Radius of gyration: 15.54 Å; chains: 1; bounding box: 42×25×46 Å

Sequence (91 aa):
MANASSYYYKYLVDENAGTYELVKSFAVPYSSFISSVQEIGDTIVVDSGGQGIFGEYTQDGTLLKQFKMKMNKYMIYRVYKYDFDGFYFNK

Secondary structure (DSSP, 8-state):
----EEEEEEEEEETTTTEEEEEEEEEEE--SS-EEEEEETTEEEEEEGGGTEEEEEETTS-EEEEEE---SS-----------BTTTB--

Foldseek 3Di:
DPDDWDKDWDWDADVVVRDIDTPDMDTDHDAPDAKDWDDDDQWIWIDNFQQQKIFIAGPNRHTPDIDHDDDDPGTRHYDDDDPCEVHPDDD

InterPro domains:
  IPR010262 Arylsulfotransferase, bacteria [PF05935] (2-75)

Organism: NCBI:txid2486576